Protein AF-A0A317SFS3-F1 (afdb_monomer_lite)

Sequence (100 aa):
MSPRNHNHQKRRRRPLINPTGPKTSATHLKKKVRDLQRLLNNPCSSLPADVRVENERALSAFQSELSAVQCAAKDRSIAKRYHMVRFFGTLFSSSSPPCD

Secondary structure (DSSP, 8-state):
------------------TTS-SS-HHHHHHHHHHHHHHHH-TT----HHHHHHHHHHHHHHHHHHHHHHHHHHHHHHHHHHHHHHHHHHTTTS------

InterPro domains:
  IPR019310 rRNA-processing protein Efg1 [PF10153] (29-88)
  IPR050786 EFG1 rRNA-processing [PTHR33911] (7-88)

pLDDT: mean 79.61, std 16.25, range [49.06, 96.19]

Radius of gyration: 24.17 Å; chains: 1; bounding box: 36×64×74 Å

Foldseek 3Di:
DDDDDPPPPPDPPDPPPDPPPDPDDLVRLVVLLVVLVCQLPPPPNPDDPVVNVVSVVVNVVSVVVNVVVVVVVVVVVVCVVCVVVCVVVVVPVVPPPPDD

Structure (mmCIF, N/CA/C/O backbone):
data_AF-A0A317SFS3-F1
#
_entry.id   AF-A0A317SFS3-F1
#
loop_
_atom_site.group_PDB
_atom_site.id
_atom_site.type_symbol
_atom_site.label_atom_id
_atom_site.label_alt_id
_atom_site.label_comp_id
_atom_site.label_asym_id
_atom_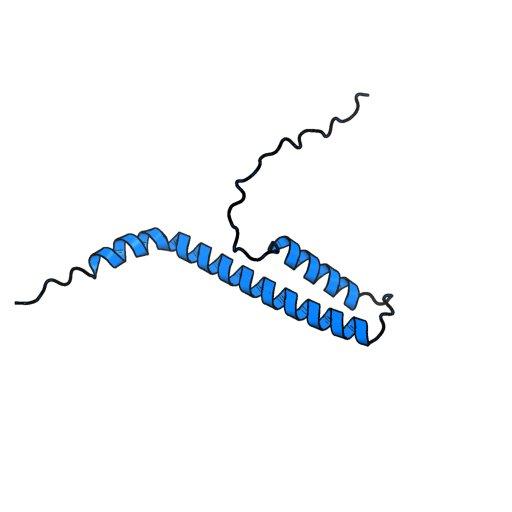site.label_entity_id
_atom_site.label_seq_id
_atom_site.pdbx_PDB_ins_code
_atom_site.Cartn_x
_atom_site.Cartn_y
_atom_site.Cartn_z
_atom_site.occupancy
_atom_site.B_iso_or_equiv
_atom_site.auth_seq_id
_atom_site.auth_comp_id
_atom_site.auth_asym_id
_atom_site.auth_atom_id
_atom_site.pdbx_PDB_model_num
ATOM 1 N N . MET A 1 1 ? 15.463 45.279 14.912 1.00 51.16 1 MET A N 1
ATOM 2 C CA . MET A 1 1 ? 15.013 43.877 14.756 1.00 51.16 1 MET A CA 1
ATOM 3 C C . MET A 1 1 ? 14.010 43.838 13.613 1.00 51.16 1 MET A C 1
ATOM 5 O O . MET A 1 1 ? 12.914 44.351 13.779 1.00 51.16 1 MET A O 1
ATOM 9 N N . SER A 1 2 ? 14.400 43.343 12.436 1.00 56.62 2 SER A N 1
ATOM 10 C CA . SER A 1 2 ? 13.511 43.289 11.263 1.00 56.62 2 SER A CA 1
ATOM 11 C C . SER A 1 2 ? 12.697 41.987 11.262 1.00 56.62 2 SER A C 1
ATOM 13 O O . SER A 1 2 ? 13.259 40.939 11.591 1.00 56.62 2 SER A O 1
ATOM 15 N N . PRO A 1 3 ? 11.402 42.003 10.899 1.00 71.12 3 PRO A N 1
ATOM 16 C CA . PRO A 1 3 ? 10.581 40.799 10.904 1.00 71.12 3 PRO A CA 1
ATOM 17 C C . PRO A 1 3 ? 11.034 39.815 9.820 1.00 71.12 3 PRO A C 1
ATOM 19 O O . PRO A 1 3 ? 11.365 40.186 8.691 1.00 71.12 3 PRO A O 1
ATOM 22 N N . ARG A 1 4 ? 11.046 38.529 10.179 1.00 63.62 4 ARG A N 1
ATOM 23 C CA . ARG A 1 4 ? 11.436 37.418 9.309 1.00 63.62 4 ARG A CA 1
ATOM 24 C C . ARG A 1 4 ? 10.389 37.247 8.206 1.00 63.62 4 ARG A C 1
ATOM 26 O O . ARG A 1 4 ? 9.319 36.692 8.428 1.00 63.62 4 ARG A O 1
ATOM 33 N N . ASN A 1 5 ? 10.692 37.735 7.007 1.00 59.25 5 ASN A N 1
ATOM 34 C CA . ASN A 1 5 ? 9.855 37.516 5.833 1.00 59.25 5 ASN A CA 1
ATOM 35 C C . ASN A 1 5 ? 9.927 36.029 5.434 1.00 59.25 5 ASN A C 1
ATOM 37 O O . ASN A 1 5 ? 10.980 35.524 5.046 1.00 59.25 5 ASN A O 1
ATOM 41 N N . HIS A 1 6 ? 8.816 35.307 5.577 1.00 61.66 6 HIS A N 1
ATOM 42 C CA . HIS A 1 6 ? 8.676 33.892 5.213 1.00 61.66 6 HIS A CA 1
ATOM 43 C C . HIS A 1 6 ? 7.860 33.696 3.933 1.00 61.66 6 HIS A C 1
ATOM 45 O O . HIS A 1 6 ? 7.163 32.696 3.790 1.00 61.66 6 HIS A O 1
ATOM 51 N N . ASN A 1 7 ? 7.947 34.624 2.975 1.00 60.66 7 ASN A N 1
ATOM 52 C CA . ASN A 1 7 ? 7.136 34.567 1.761 1.00 60.66 7 ASN A CA 1
ATOM 53 C C . ASN A 1 7 ? 7.934 34.261 0.482 1.00 60.66 7 ASN A C 1
ATOM 55 O O . ASN A 1 7 ? 7.758 34.896 -0.555 1.00 60.66 7 ASN A O 1
ATOM 59 N N . HIS A 1 8 ? 8.794 33.237 0.534 1.00 56.22 8 HIS A N 1
ATOM 60 C CA . HIS A 1 8 ? 9.426 32.657 -0.660 1.00 56.22 8 HIS A CA 1
ATOM 61 C C . HIS A 1 8 ? 8.809 31.304 -1.054 1.00 56.22 8 HIS A C 1
ATOM 63 O O . HIS A 1 8 ? 9.490 30.398 -1.523 1.00 56.22 8 HIS A O 1
ATOM 69 N N . GLN A 1 9 ? 7.490 31.151 -0.910 1.00 62.75 9 GLN A N 1
ATOM 70 C CA . GLN A 1 9 ? 6.752 30.025 -1.499 1.00 62.75 9 GLN A CA 1
ATOM 71 C C . GLN A 1 9 ? 6.328 30.325 -2.946 1.00 62.75 9 GLN A C 1
ATOM 73 O O . GLN A 1 9 ? 5.243 29.946 -3.396 1.00 62.75 9 GLN A O 1
ATOM 78 N N . LYS A 1 10 ? 7.200 30.983 -3.726 1.00 56.09 10 LYS A N 1
ATOM 79 C CA . LYS A 1 10 ? 7.037 31.091 -5.180 1.00 56.09 10 LYS A CA 1
ATOM 80 C C . LYS A 1 10 ? 7.280 29.713 -5.806 1.00 56.09 10 LYS A C 1
ATOM 82 O O . LYS A 1 10 ? 8.355 29.378 -6.284 1.00 56.09 10 LYS A O 1
ATOM 87 N N . ARG A 1 11 ? 6.223 28.901 -5.772 1.00 59.03 11 ARG A N 1
ATOM 88 C CA . ARG A 1 11 ? 5.681 28.172 -6.921 1.00 59.03 11 ARG A CA 1
ATOM 89 C C . ARG A 1 11 ? 6.732 27.686 -7.928 1.00 59.03 11 ARG A C 1
ATOM 91 O O . ARG A 1 11 ? 6.696 28.071 -9.091 1.00 59.03 11 ARG A O 1
ATOM 98 N N . ARG A 1 12 ? 7.557 26.708 -7.550 1.00 59.47 12 ARG A N 1
ATOM 99 C CA . ARG A 1 12 ? 7.985 25.708 -8.539 1.00 59.47 12 ARG A CA 1
ATOM 100 C C . ARG A 1 12 ? 6.813 24.761 -8.763 1.00 59.47 12 ARG A C 1
ATOM 102 O O . ARG A 1 12 ? 6.747 23.684 -8.177 1.00 59.47 12 ARG A O 1
ATOM 109 N N . ARG A 1 13 ? 5.826 25.227 -9.537 1.00 60.50 13 ARG A N 1
ATOM 110 C CA . ARG A 1 13 ? 4.705 24.411 -10.013 1.00 60.50 13 ARG A CA 1
ATOM 111 C C . ARG A 1 13 ? 5.302 23.317 -10.891 1.00 60.50 13 ARG A C 1
ATOM 113 O O . ARG A 1 13 ? 5.608 23.547 -12.054 1.00 60.50 13 ARG A O 1
ATOM 120 N N . ARG A 1 14 ? 5.552 22.151 -10.292 1.00 63.25 14 ARG A N 1
ATOM 121 C CA . ARG A 1 14 ? 5.883 20.942 -11.046 1.00 63.25 14 ARG A CA 1
ATOM 122 C C . ARG A 1 14 ? 4.698 20.646 -11.976 1.00 63.25 14 ARG A C 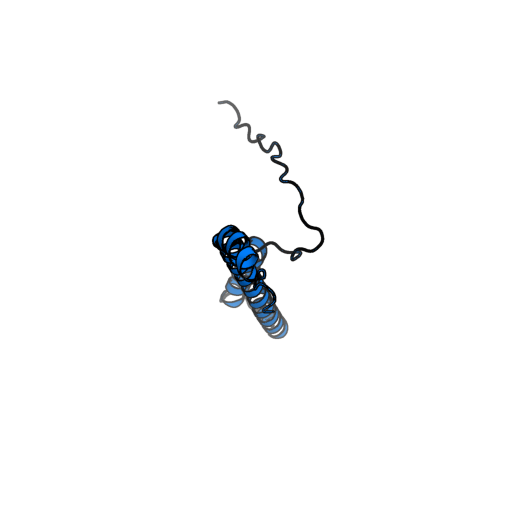1
ATOM 124 O O . ARG A 1 14 ? 3.562 20.833 -11.529 1.00 63.25 14 ARG A O 1
ATOM 131 N N . PRO A 1 15 ? 4.930 20.233 -13.233 1.00 58.81 15 PRO A N 1
ATOM 132 C CA . PRO A 1 15 ? 3.841 19.936 -14.150 1.00 58.81 15 PRO A CA 1
ATOM 133 C C . PRO A 1 15 ? 2.966 18.838 -13.544 1.00 58.81 15 PRO A C 1
ATOM 135 O O . PRO A 1 15 ? 3.479 17.858 -12.997 1.00 58.81 15 PRO A O 1
ATOM 138 N N . LEU A 1 16 ? 1.650 19.037 -13.592 1.00 60.38 16 LEU A N 1
ATOM 139 C CA . LEU A 1 16 ? 0.662 18.117 -13.045 1.00 60.38 16 LEU A CA 1
ATOM 140 C C . LEU A 1 16 ? 0.536 16.909 -13.986 1.00 60.38 16 LEU A C 1
ATOM 142 O O . LEU A 1 16 ? -0.362 16.837 -14.813 1.00 60.38 16 LEU A O 1
ATOM 146 N N . ILE A 1 17 ? 1.487 15.984 -13.912 1.00 55.72 17 ILE A N 1
ATOM 147 C CA . ILE A 1 17 ? 1.498 14.780 -14.745 1.00 55.72 17 ILE A CA 1
ATOM 148 C C . ILE A 1 17 ? 0.874 13.646 -13.924 1.00 55.72 17 ILE A C 1
ATOM 150 O O . ILE A 1 17 ? 1.564 12.984 -13.149 1.00 55.72 17 ILE A O 1
ATOM 154 N N . ASN A 1 18 ? -0.457 13.507 -14.012 1.00 59.78 18 ASN A N 1
ATOM 155 C CA . ASN A 1 18 ? -1.147 12.289 -14.480 1.00 59.78 18 ASN A CA 1
ATOM 156 C C . ASN A 1 18 ? -2.610 12.194 -13.987 1.00 59.78 18 ASN A C 1
ATOM 158 O O . ASN A 1 18 ? -2.837 12.186 -12.777 1.00 59.78 18 ASN A O 1
ATOM 162 N N . PRO A 1 19 ? -3.593 12.020 -14.893 1.00 55.84 19 PRO A N 1
ATOM 163 C CA . PRO A 1 19 ? -5.017 11.882 -14.559 1.00 55.84 19 PRO A CA 1
ATOM 164 C C . PRO A 1 19 ? -5.429 10.471 -14.082 1.00 55.84 19 PRO A C 1
ATOM 166 O O . PRO A 1 19 ? -6.571 10.274 -13.680 1.00 55.84 19 PRO A O 1
ATOM 169 N N . THR A 1 20 ? -4.517 9.493 -14.097 1.00 57.56 20 THR A N 1
ATOM 170 C CA . THR A 1 20 ? -4.797 8.064 -13.821 1.00 57.56 20 THR A CA 1
ATOM 171 C C . THR A 1 20 ? -3.850 7.422 -12.799 1.00 57.56 20 THR A C 1
ATOM 173 O O . THR A 1 20 ? -3.857 6.208 -12.614 1.00 57.56 20 THR A O 1
ATOM 176 N N . GLY A 1 21 ? -3.018 8.216 -12.115 1.00 57.94 21 GLY A N 1
ATOM 177 C CA . GLY A 1 21 ? -2.175 7.718 -11.023 1.00 57.94 21 GLY A CA 1
ATOM 178 C C . GLY A 1 21 ? -2.984 7.441 -9.747 1.00 57.94 21 GLY A C 1
ATOM 179 O O . GLY A 1 21 ? -4.064 8.015 -9.588 1.00 57.94 21 GLY A O 1
ATOM 180 N N . PRO A 1 22 ? -2.479 6.602 -8.819 1.00 57.84 22 PRO A N 1
ATOM 181 C CA . PRO A 1 22 ? -3.117 6.411 -7.522 1.00 57.84 22 PRO A CA 1
ATOM 182 C C . PRO A 1 22 ? -3.410 7.778 -6.899 1.00 57.84 22 PRO A C 1
ATOM 184 O O . PRO A 1 22 ? -2.523 8.627 -6.791 1.00 57.84 22 PRO A O 1
ATOM 187 N N . LYS A 1 23 ? -4.684 8.003 -6.547 1.00 61.94 23 LYS A N 1
ATOM 188 C CA . LYS A 1 23 ? -5.212 9.299 -6.077 1.00 61.94 23 LYS A CA 1
ATOM 189 C C . LYS A 1 23 ? -4.471 9.810 -4.834 1.00 61.94 23 LYS A C 1
ATOM 191 O O . LYS A 1 23 ? -4.540 10.992 -4.507 1.00 61.94 23 LYS A O 1
ATOM 196 N N . THR A 1 24 ? -3.753 8.923 -4.145 1.00 70.38 24 THR A N 1
ATOM 197 C CA . THR A 1 24 ? -2.966 9.210 -2.953 1.00 70.38 24 THR A CA 1
ATOM 198 C C . THR A 1 24 ? -1.466 9.056 -3.235 1.00 70.38 24 THR A C 1
ATOM 200 O O . THR A 1 24 ? -1.007 8.150 -3.928 1.00 70.38 24 THR A O 1
ATOM 203 N N . SER A 1 25 ? -0.658 9.975 -2.701 1.00 83.31 25 SER A N 1
ATOM 204 C CA . SER A 1 25 ? 0.801 9.870 -2.808 1.00 83.31 25 SER A CA 1
ATOM 205 C C . SER A 1 25 ? 1.354 8.824 -1.832 1.00 83.31 25 SER A C 1
ATOM 207 O O . SER A 1 25 ? 0.831 8.655 -0.731 1.00 83.31 25 SER A O 1
ATOM 209 N N . ALA A 1 26 ? 2.477 8.180 -2.173 1.00 88.12 26 ALA A N 1
ATOM 210 C CA . ALA A 1 26 ? 3.143 7.208 -1.293 1.00 88.12 26 ALA A CA 1
ATOM 211 C C . ALA A 1 26 ? 3.448 7.773 0.112 1.00 88.12 26 ALA A C 1
ATOM 213 O O . ALA A 1 26 ? 3.383 7.061 1.113 1.00 88.12 26 ALA A O 1
ATOM 214 N N . THR A 1 27 ? 3.769 9.067 0.198 1.00 90.12 27 THR A N 1
ATOM 215 C CA . THR A 1 27 ? 4.000 9.775 1.466 1.00 90.12 27 THR A CA 1
ATOM 216 C C . THR A 1 27 ? 2.720 9.890 2.290 1.00 90.12 27 THR A C 1
ATOM 218 O O . THR A 1 27 ? 2.757 9.721 3.508 1.00 90.12 27 THR A O 1
ATOM 221 N N . HIS A 1 28 ? 1.585 10.143 1.636 1.00 90.56 28 HIS A N 1
ATOM 222 C CA . HIS A 1 28 ? 0.287 10.201 2.298 1.00 90.56 28 HIS A CA 1
ATOM 223 C C . HIS A 1 28 ? -0.130 8.827 2.838 1.00 90.56 28 HIS A C 1
ATOM 225 O O . HIS A 1 28 ? -0.549 8.740 3.990 1.00 90.56 28 HIS A O 1
ATOM 231 N N . LEU A 1 29 ? 0.076 7.752 2.068 1.00 92.38 29 LEU A N 1
ATOM 232 C CA . LEU A 1 29 ? -0.176 6.379 2.526 1.00 92.38 29 LEU A CA 1
ATOM 233 C C . LEU A 1 29 ? 0.662 6.025 3.756 1.00 92.38 29 LEU A C 1
ATOM 235 O O . LEU A 1 29 ? 0.122 5.588 4.768 1.00 92.38 29 LEU A O 1
ATOM 239 N N . LYS A 1 30 ? 1.969 6.314 3.728 1.00 93.94 30 LYS A N 1
ATOM 240 C CA . LYS A 1 30 ? 2.855 6.125 4.891 1.00 93.94 30 LYS A CA 1
ATOM 241 C C . LYS A 1 30 ? 2.365 6.880 6.126 1.00 93.94 30 LYS A C 1
ATOM 243 O O . LYS A 1 30 ? 2.431 6.346 7.231 1.00 93.94 30 LYS A O 1
ATOM 248 N N . LYS A 1 31 ? 1.882 8.114 5.945 1.00 95.50 31 LYS A N 1
ATOM 249 C CA . LYS A 1 31 ? 1.328 8.917 7.039 1.00 95.50 31 LYS A CA 1
ATOM 250 C C . LYS A 1 31 ? 0.087 8.246 7.633 1.00 95.50 31 LYS A C 1
ATOM 252 O O . LYS A 1 31 ? 0.053 8.036 8.838 1.00 95.50 31 LYS A O 1
ATOM 257 N N . LYS A 1 32 ? -0.872 7.838 6.797 1.00 94.25 32 LYS A N 1
ATOM 258 C CA . LYS A 1 32 ? -2.098 7.150 7.235 1.00 94.25 32 LYS A CA 1
ATOM 259 C C . LYS A 1 32 ? -1.806 5.850 7.983 1.00 94.25 32 LYS A C 1
ATOM 261 O O . LYS A 1 32 ? -2.352 5.652 9.062 1.00 94.25 32 LYS A O 1
ATOM 266 N N . VAL A 1 33 ? -0.894 5.021 7.469 1.00 95.62 33 VAL A N 1
ATOM 267 C CA . VAL A 1 33 ? -0.455 3.788 8.147 1.00 95.62 33 VAL A CA 1
ATOM 268 C C . VAL A 1 33 ? 0.109 4.101 9.533 1.00 95.62 33 VAL A C 1
ATOM 270 O O . VAL A 1 33 ? -0.296 3.484 10.513 1.00 95.62 33 VAL A O 1
ATOM 273 N N . ARG A 1 34 ? 1.005 5.089 9.637 1.00 95.94 34 ARG A N 1
ATOM 274 C CA . ARG A 1 34 ? 1.616 5.467 10.917 1.00 95.94 34 ARG A CA 1
ATOM 275 C C . ARG A 1 34 ? 0.592 6.011 11.910 1.00 95.94 34 ARG A C 1
ATOM 277 O O . ARG A 1 34 ? 0.674 5.692 13.093 1.00 95.94 34 ARG A O 1
ATOM 284 N N . ASP A 1 35 ? -0.331 6.844 11.444 1.00 95.06 35 ASP A N 1
ATOM 285 C CA . ASP A 1 35 ? -1.355 7.455 12.287 1.00 95.06 35 ASP A CA 1
ATOM 286 C C . ASP A 1 35 ? -2.322 6.388 12.829 1.00 95.06 35 ASP A C 1
ATOM 288 O O . ASP A 1 35 ? -2.600 6.389 14.026 1.00 95.06 35 ASP A O 1
ATOM 292 N N . LEU A 1 36 ? -2.743 5.420 12.002 1.00 94.56 36 LEU A N 1
ATOM 293 C CA . LEU A 1 36 ? -3.568 4.289 12.449 1.00 94.56 36 LEU A CA 1
ATOM 294 C C . LEU A 1 36 ? -2.821 3.348 13.398 1.00 94.56 36 LEU A C 1
ATOM 296 O O . LEU A 1 36 ? -3.374 2.953 14.418 1.00 94.56 36 LEU A O 1
ATOM 300 N N . GLN A 1 37 ? -1.555 3.028 13.116 1.00 94.69 37 GLN A N 1
ATOM 301 C CA . GLN A 1 37 ? -0.731 2.222 14.025 1.00 94.69 37 GLN A CA 1
ATOM 302 C C . GLN A 1 37 ? -0.587 2.887 15.393 1.00 94.69 37 GLN A C 1
ATOM 304 O O . GLN A 1 37 ? -0.713 2.230 16.420 1.00 94.69 37 GLN A O 1
ATOM 309 N N . ARG A 1 38 ? -0.346 4.202 15.420 1.00 95.12 38 ARG A N 1
ATOM 310 C CA . ARG A 1 38 ? -0.298 4.970 16.668 1.00 95.12 38 ARG A CA 1
ATOM 311 C C . ARG A 1 38 ? -1.636 4.921 17.383 1.00 95.12 38 ARG A C 1
ATOM 313 O O . ARG A 1 38 ? -1.652 4.626 18.566 1.00 95.12 38 ARG A O 1
ATOM 320 N N . LEU A 1 39 ? -2.731 5.168 16.667 1.00 92.62 39 LEU A N 1
ATOM 321 C CA . LEU A 1 39 ? -4.073 5.143 17.236 1.00 92.62 39 LEU A CA 1
ATOM 322 C C . LEU A 1 39 ? -4.386 3.795 17.897 1.00 92.62 39 LEU A C 1
ATOM 324 O O . LEU A 1 39 ? -4.852 3.792 19.025 1.00 92.62 39 LEU A O 1
ATOM 328 N N . LEU A 1 40 ? -4.088 2.673 17.238 1.00 90.62 40 LEU A N 1
ATOM 329 C CA . LEU A 1 40 ? -4.370 1.332 17.764 1.00 90.62 40 LEU A CA 1
ATOM 330 C C . LEU A 1 40 ? -3.458 0.922 18.928 1.00 90.62 40 LEU A C 1
ATOM 332 O O . LEU A 1 40 ? -3.904 0.197 19.817 1.00 90.62 40 LEU A O 1
ATOM 336 N N . ASN A 1 41 ? -2.206 1.391 18.927 1.00 90.88 41 ASN A N 1
ATOM 337 C CA . ASN A 1 41 ? -1.218 1.095 19.968 1.00 90.88 41 ASN A CA 1
ATOM 338 C C . ASN A 1 41 ? -1.312 2.034 21.179 1.00 90.88 41 ASN A C 1
ATOM 340 O O . ASN A 1 41 ? -0.645 1.795 22.184 1.00 90.88 41 ASN A O 1
ATOM 344 N N . ASN A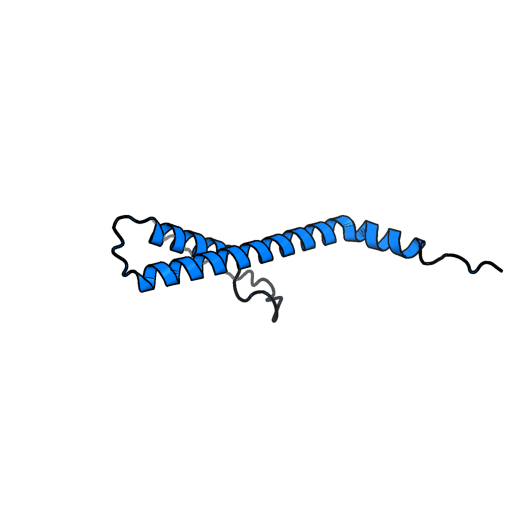 1 42 ? -2.084 3.119 21.090 1.00 90.38 42 ASN A N 1
ATOM 345 C CA . ASN A 1 42 ? -2.224 4.071 22.182 1.00 90.38 42 ASN A CA 1
ATOM 346 C C . ASN A 1 42 ? -3.043 3.438 23.324 1.00 90.38 42 ASN A C 1
ATOM 348 O O . ASN A 1 42 ? -4.231 3.177 23.151 1.00 90.38 42 ASN A O 1
ATOM 352 N N . PRO A 1 43 ? -2.474 3.257 24.527 1.00 76.81 43 PRO A N 1
ATOM 353 C CA . PRO A 1 43 ? -3.182 2.611 25.634 1.00 76.81 43 PRO A CA 1
ATOM 354 C C . PRO A 1 43 ? -4.338 3.463 26.184 1.00 76.81 43 PRO A C 1
ATOM 356 O O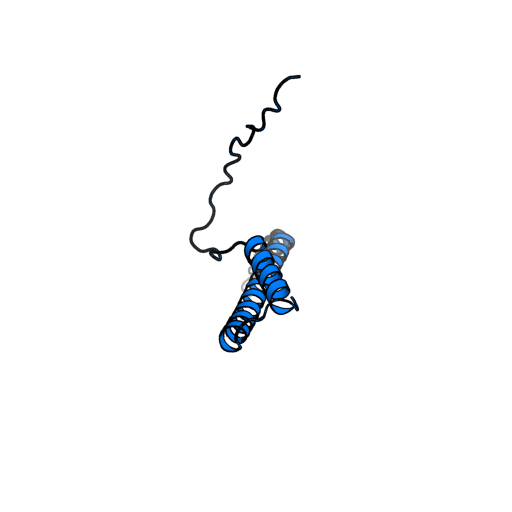 . PRO A 1 43 ? -5.292 2.924 26.730 1.00 76.81 43 PRO A O 1
ATOM 359 N N . CYS A 1 44 ? -4.287 4.789 26.005 1.00 78.50 44 CYS A N 1
ATOM 360 C CA . CYS A 1 44 ? -5.355 5.704 26.422 1.00 78.50 44 CYS A CA 1
ATOM 361 C C . CYS A 1 44 ? -6.527 5.792 25.434 1.00 78.50 44 CYS A C 1
ATOM 363 O O . CYS A 1 44 ? -7.522 6.451 25.737 1.00 78.50 44 CYS A O 1
ATOM 365 N N . SER A 1 45 ? -6.439 5.187 24.244 1.00 75.44 45 SER A N 1
ATOM 366 C CA . SER A 1 45 ? -7.555 5.221 23.300 1.00 75.44 45 SER A CA 1
ATOM 367 C C . SER A 1 45 ? -8.563 4.132 23.662 1.00 75.44 45 SER A C 1
ATOM 369 O O . SER A 1 45 ? -8.480 3.003 23.177 1.00 75.44 45 SER A O 1
ATOM 371 N N . SER A 1 46 ? -9.524 4.469 24.523 1.00 79.44 46 SER A N 1
ATOM 372 C CA . SER A 1 46 ? -10.721 3.648 24.727 1.00 79.44 46 SER A CA 1
ATOM 373 C C . SER A 1 46 ? -11.615 3.774 23.492 1.00 79.44 46 SER A C 1
ATOM 375 O O . SER A 1 46 ? -12.519 4.605 23.426 1.00 79.44 46 SER A O 1
ATOM 377 N N . LEU A 1 47 ? -11.270 3.024 22.445 1.00 84.62 47 LEU A N 1
ATOM 378 C CA . LEU A 1 47 ? -12.047 2.947 21.214 1.00 84.62 47 LEU A CA 1
ATOM 379 C C . LEU A 1 47 ? -13.050 1.793 21.329 1.00 84.62 47 LEU A C 1
ATOM 381 O O . LEU A 1 47 ? -12.655 0.698 21.743 1.00 84.62 47 LEU A O 1
ATOM 385 N N . PRO A 1 48 ? -14.317 1.993 20.929 1.00 90.38 48 PRO A N 1
ATOM 386 C CA . PRO A 1 48 ? -15.292 0.911 20.881 1.00 90.38 48 PRO A CA 1
ATOM 387 C C . PRO A 1 48 ? -14.850 -0.172 19.886 1.00 90.38 48 PRO A C 1
ATOM 389 O O . PRO A 1 48 ? -14.165 0.118 18.900 1.00 90.38 48 PRO A O 1
ATOM 392 N N . ALA A 1 49 ? -15.241 -1.421 20.152 1.00 89.50 49 ALA A N 1
ATOM 393 C CA . ALA A 1 49 ? -14.774 -2.596 19.411 1.00 89.50 49 ALA A CA 1
ATOM 394 C C . ALA A 1 49 ? -14.996 -2.475 17.893 1.00 89.50 49 ALA A C 1
ATOM 396 O O . ALA A 1 49 ? -14.061 -2.698 17.125 1.00 89.50 49 ALA A O 1
ATOM 397 N N . ASP A 1 50 ? -16.176 -2.015 17.471 1.00 92.69 50 ASP A N 1
ATOM 398 C CA . ASP A 1 50 ? -16.513 -1.829 16.053 1.00 92.69 50 ASP A CA 1
ATOM 399 C C . ASP A 1 50 ? -15.542 -0.878 15.343 1.00 92.69 50 ASP A C 1
ATOM 401 O O . ASP A 1 50 ? -15.056 -1.154 14.246 1.00 92.69 50 ASP A O 1
ATOM 405 N N . VAL A 1 51 ? -15.184 0.225 16.008 1.00 92.69 51 VAL A N 1
ATOM 406 C CA . VAL A 1 51 ? -14.263 1.229 15.462 1.00 92.69 51 VAL A CA 1
ATOM 407 C C . VAL A 1 51 ? -12.830 0.701 15.430 1.00 92.69 51 VAL A C 1
ATOM 409 O O . VAL A 1 51 ? -12.076 1.040 14.517 1.00 92.69 51 VAL A O 1
ATOM 412 N N . ARG A 1 52 ? -12.416 -0.138 16.388 1.00 92.94 52 ARG A N 1
ATOM 413 C CA . ARG A 1 52 ? -11.086 -0.773 16.343 1.00 92.94 52 ARG A CA 1
ATOM 414 C C . ARG A 1 52 ? -10.969 -1.712 15.148 1.00 92.94 52 ARG A C 1
ATOM 416 O O . ARG A 1 52 ? -10.014 -1.582 14.388 1.00 92.94 52 ARG A O 1
ATOM 423 N N . VAL A 1 53 ? -11.973 -2.562 14.938 1.00 93.94 53 VAL A N 1
ATOM 424 C CA . VAL A 1 53 ? -12.021 -3.499 13.807 1.00 93.94 53 VAL A CA 1
ATOM 425 C C . VAL A 1 53 ? -11.994 -2.753 12.472 1.00 93.94 53 VAL A C 1
ATOM 427 O O . VAL A 1 53 ? -11.257 -3.142 11.567 1.00 93.94 53 VAL A O 1
ATOM 430 N N . GLU A 1 54 ? -12.743 -1.659 12.341 1.00 94.94 54 GLU A N 1
ATOM 431 C CA . GLU A 1 54 ? -12.724 -0.851 11.118 1.00 94.94 54 GLU A CA 1
ATOM 432 C C . GLU A 1 54 ? -11.347 -0.214 10.870 1.00 94.94 54 GLU A C 1
ATOM 434 O O . GLU A 1 54 ? -10.819 -0.261 9.758 1.00 94.94 54 GLU A O 1
ATOM 439 N N . ASN A 1 55 ? -10.704 0.315 11.915 1.00 94.50 55 ASN A N 1
ATOM 440 C CA . ASN A 1 55 ? -9.358 0.881 11.803 1.00 94.50 55 ASN A CA 1
ATOM 441 C C . ASN A 1 55 ? -8.299 -0.172 11.443 1.00 94.50 55 ASN A C 1
ATOM 443 O O . ASN A 1 55 ? -7.379 0.128 10.682 1.00 94.50 55 ASN A O 1
ATOM 447 N N . GLU A 1 56 ? -8.416 -1.397 11.953 1.00 94.44 56 GLU A N 1
ATOM 448 C CA . GLU A 1 56 ? -7.540 -2.518 11.594 1.00 94.44 56 GLU A CA 1
ATOM 449 C C . GLU A 1 56 ? -7.713 -2.926 10.126 1.00 94.44 56 GLU A C 1
ATOM 451 O O . GLU A 1 56 ? -6.719 -3.094 9.410 1.00 94.44 56 GLU A O 1
ATOM 456 N N . ARG A 1 57 ? -8.958 -2.999 9.633 1.00 96.19 57 ARG A N 1
ATOM 457 C CA . ARG A 1 57 ? -9.242 -3.228 8.205 1.00 96.19 57 ARG A CA 1
ATOM 458 C C . ARG A 1 57 ? -8.653 -2.120 7.339 1.00 96.19 57 ARG A C 1
ATOM 460 O O . ARG A 1 57 ? -7.965 -2.409 6.359 1.00 96.19 57 ARG A O 1
ATOM 467 N N . ALA A 1 58 ? -8.861 -0.861 7.721 1.00 94.94 58 ALA A N 1
ATOM 468 C CA . ALA A 1 58 ? -8.306 0.289 7.015 1.00 94.94 58 ALA A CA 1
ATOM 469 C C . ALA A 1 58 ? -6.768 0.267 7.003 1.00 94.94 58 ALA A C 1
ATOM 471 O O . ALA A 1 58 ? -6.145 0.536 5.974 1.00 94.94 58 ALA A O 1
ATOM 472 N N . LEU A 1 59 ? -6.138 -0.099 8.122 1.00 95.69 59 LEU A N 1
ATOM 473 C CA . LEU A 1 59 ? -4.688 -0.244 8.229 1.00 95.69 59 LEU A CA 1
ATOM 474 C C . LEU A 1 59 ? -4.169 -1.307 7.256 1.00 95.69 59 LEU A C 1
ATOM 476 O O . LEU A 1 59 ? -3.210 -1.036 6.530 1.00 95.69 59 LEU A O 1
ATOM 480 N N . SER A 1 60 ? -4.815 -2.475 7.201 1.00 95.94 60 SER A N 1
ATOM 481 C CA . SER A 1 60 ? -4.469 -3.545 6.258 1.00 95.94 60 SER A CA 1
ATOM 482 C C . SER A 1 60 ? -4.586 -3.080 4.801 1.00 95.94 60 SER A C 1
ATOM 484 O O . SER A 1 60 ? -3.653 -3.249 4.009 1.00 95.94 60 SER A O 1
ATOM 486 N N . ALA A 1 61 ? -5.675 -2.384 4.459 1.00 95.25 61 ALA A N 1
ATOM 487 C CA . ALA A 1 61 ? -5.881 -1.832 3.123 1.00 95.25 61 ALA A CA 1
ATOM 488 C C . ALA A 1 61 ? -4.771 -0.842 2.724 1.00 95.25 61 ALA A C 1
ATOM 490 O O . ALA A 1 61 ? -4.180 -0.970 1.648 1.00 95.25 61 ALA A O 1
ATOM 491 N N . PHE A 1 62 ? -4.414 0.101 3.604 1.00 94.56 62 PHE A N 1
ATOM 492 C CA . PHE A 1 62 ? -3.345 1.064 3.321 1.00 94.56 62 PHE A CA 1
ATOM 493 C C . PHE A 1 62 ? -1.962 0.416 3.218 1.00 94.56 62 PHE A C 1
ATOM 495 O O . PHE A 1 62 ? -1.128 0.884 2.440 1.00 94.56 62 PHE A O 1
ATOM 502 N N . GLN A 1 63 ? -1.692 -0.649 3.977 1.00 94.94 63 GLN A N 1
ATOM 503 C CA . GLN A 1 63 ? -0.449 -1.412 3.843 1.00 94.94 63 GLN A CA 1
ATOM 504 C C . GLN A 1 63 ? -0.364 -2.119 2.487 1.00 94.94 63 GLN A C 1
ATOM 506 O O . GLN A 1 63 ? 0.679 -2.046 1.831 1.00 94.94 63 GLN A O 1
ATOM 511 N N . SER A 1 64 ? -1.463 -2.734 2.040 1.00 94.56 64 SER A N 1
ATOM 512 C CA . SER A 1 64 ? -1.554 -3.353 0.715 1.00 94.56 64 SER A CA 1
ATOM 513 C C . SER A 1 64 ? -1.317 -2.327 -0.399 1.00 94.56 64 SER A C 1
ATOM 515 O O . SER A 1 64 ? -0.427 -2.515 -1.232 1.00 94.56 64 SER A O 1
ATOM 517 N N . GLU A 1 65 ? -1.997 -1.177 -0.357 1.00 92.56 65 GLU A N 1
ATOM 518 C CA . GLU A 1 65 ? -1.818 -0.107 -1.349 1.00 92.56 65 GLU A CA 1
ATOM 519 C C . GLU A 1 65 ? -0.375 0.420 -1.366 1.00 92.56 65 GLU A C 1
ATOM 521 O O . GLU A 1 65 ? 0.235 0.593 -2.425 1.00 92.56 65 GLU A O 1
ATOM 526 N N . LEU A 1 66 ? 0.222 0.617 -0.189 1.00 93.31 66 LEU A N 1
ATOM 527 C CA . LEU A 1 66 ? 1.610 1.047 -0.059 1.00 93.31 66 LEU A CA 1
ATOM 528 C C . LEU A 1 66 ? 2.574 0.028 -0.677 1.00 93.31 66 LEU A C 1
ATOM 530 O O . LEU A 1 66 ? 3.525 0.435 -1.351 1.00 93.31 66 LEU A O 1
ATOM 534 N N . SER A 1 67 ? 2.334 -1.271 -0.485 1.00 94.00 67 SER A N 1
ATOM 535 C CA . SER A 1 67 ? 3.148 -2.331 -1.085 1.00 94.00 67 SER A CA 1
ATOM 536 C C . SER A 1 67 ? 3.072 -2.304 -2.616 1.00 94.00 67 SER A C 1
ATOM 538 O O . SER A 1 67 ? 4.112 -2.285 -3.277 1.00 94.00 67 SER A O 1
ATOM 540 N N . ALA A 1 68 ? 1.872 -2.153 -3.183 1.00 92.56 68 ALA A N 1
ATOM 541 C CA . ALA A 1 68 ? 1.660 -2.061 -4.625 1.00 92.56 68 ALA A CA 1
ATOM 542 C C . ALA A 1 68 ? 2.377 -0.842 -5.226 1.00 92.56 68 ALA A C 1
ATOM 544 O O . ALA A 1 68 ? 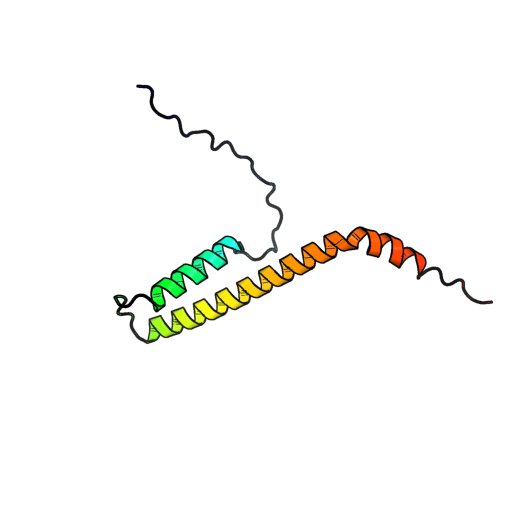3.073 -0.945 -6.239 1.00 92.56 68 ALA A O 1
ATOM 545 N N . VAL A 1 69 ? 2.290 0.314 -4.558 1.00 91.25 69 VAL A N 1
ATOM 546 C CA . VAL A 1 69 ? 2.991 1.537 -4.975 1.00 91.25 69 VAL A CA 1
ATOM 547 C C . VAL A 1 69 ? 4.512 1.357 -4.937 1.00 91.25 69 VAL A C 1
ATOM 549 O O . VAL A 1 69 ? 5.214 1.868 -5.817 1.00 91.25 69 VAL A O 1
ATOM 552 N N . GLN A 1 70 ? 5.039 0.636 -3.944 1.00 91.88 70 GLN A N 1
ATOM 553 C CA . GLN A 1 70 ? 6.467 0.330 -3.858 1.00 91.88 70 GLN A CA 1
ATOM 554 C C . GLN A 1 70 ? 6.924 -0.634 -4.951 1.00 91.88 70 GLN A C 1
ATOM 556 O O . GLN A 1 70 ? 7.972 -0.385 -5.548 1.00 91.88 70 GLN A O 1
ATOM 561 N N . CYS A 1 71 ? 6.157 -1.685 -5.246 1.00 93.12 71 CYS A N 1
ATOM 562 C CA . CYS A 1 71 ? 6.441 -2.597 -6.355 1.00 93.12 71 CYS A CA 1
ATOM 563 C C . CYS A 1 71 ? 6.481 -1.833 -7.681 1.00 93.12 71 CYS A C 1
ATOM 565 O O . CYS A 1 71 ? 7.521 -1.810 -8.332 1.00 93.12 71 CYS A O 1
ATOM 567 N N . ALA A 1 72 ? 5.453 -1.036 -7.981 1.00 90.50 72 ALA A N 1
ATOM 568 C CA . ALA A 1 72 ? 5.432 -0.206 -9.184 1.00 90.50 72 ALA A CA 1
ATOM 569 C C . ALA A 1 72 ? 6.611 0.787 -9.253 1.00 90.50 72 ALA A C 1
ATOM 571 O O . ALA A 1 72 ? 7.111 1.115 -10.329 1.00 90.50 72 ALA A O 1
ATOM 572 N N . ALA A 1 73 ? 7.081 1.310 -8.114 1.00 90.25 73 ALA A N 1
ATOM 573 C CA . ALA A 1 73 ? 8.271 2.159 -8.076 1.00 90.25 73 ALA A CA 1
ATOM 574 C C . ALA A 1 73 ? 9.559 1.381 -8.396 1.00 90.25 73 ALA A C 1
ATOM 576 O O . ALA A 1 73 ? 10.397 1.892 -9.146 1.00 90.25 73 ALA A O 1
ATOM 577 N N . LYS A 1 74 ? 9.701 0.159 -7.871 1.00 93.81 74 LYS A N 1
ATOM 578 C CA . LYS A 1 74 ? 10.811 -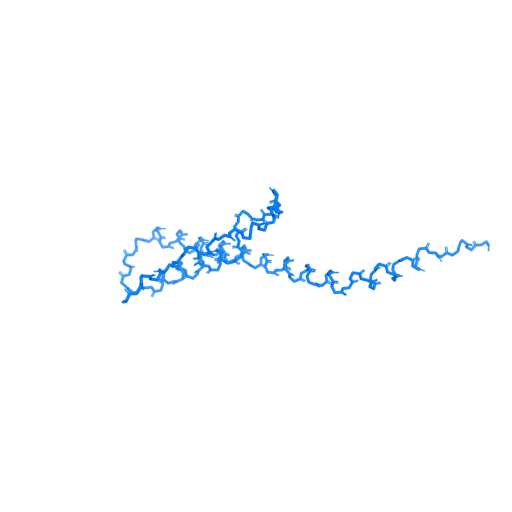0.746 -8.197 1.00 93.81 74 LYS A CA 1
ATOM 579 C C . LYS A 1 74 ? 10.794 -1.100 -9.682 1.00 93.81 74 LYS A C 1
ATOM 581 O O . LYS A 1 74 ? 11.814 -0.907 -10.340 1.00 93.81 74 LYS A O 1
ATOM 586 N N . ASP A 1 75 ? 9.642 -1.473 -10.226 1.00 92.50 75 ASP A N 1
ATOM 587 C CA . ASP A 1 75 ? 9.486 -1.826 -11.640 1.00 92.50 75 ASP A CA 1
ATOM 588 C C . ASP A 1 75 ? 9.883 -0.662 -12.547 1.00 92.50 75 ASP A C 1
ATOM 590 O O . ASP A 1 75 ? 10.691 -0.828 -13.458 1.00 92.50 75 ASP A O 1
ATOM 594 N N . ARG A 1 76 ? 9.427 0.560 -12.234 1.00 91.19 76 ARG A N 1
ATOM 595 C CA . ARG A 1 76 ? 9.852 1.777 -12.947 1.00 91.19 76 ARG A CA 1
ATOM 596 C C . ARG A 1 76 ? 11.364 1.995 -12.884 1.00 91.19 76 ARG A C 1
ATOM 598 O O . ARG A 1 76 ? 11.963 2.405 -13.876 1.00 91.19 76 ARG A O 1
ATOM 605 N N . SER A 1 77 ? 11.992 1.740 -11.736 1.00 94.06 77 SER A N 1
ATOM 606 C CA . SER A 1 77 ? 13.446 1.889 -11.587 1.00 94.06 77 SER A CA 1
ATOM 607 C C . SER A 1 77 ? 14.230 0.869 -12.419 1.00 94.06 77 SER A C 1
ATOM 609 O O . SER A 1 77 ? 15.227 1.230 -13.046 1.00 94.06 77 SER A O 1
ATOM 611 N N . ILE A 1 78 ? 13.751 -0.376 -12.477 1.00 94.25 78 ILE A N 1
ATOM 612 C CA . ILE A 1 78 ? 14.342 -1.462 -13.265 1.00 94.25 78 ILE A CA 1
ATOM 613 C C . ILE A 1 78 ? 14.158 -1.164 -14.750 1.00 94.25 78 ILE A C 1
ATOM 615 O O . ILE A 1 78 ? 15.134 -1.184 -15.498 1.00 94.25 78 ILE A O 1
ATOM 619 N N . ALA A 1 79 ? 12.943 -0.798 -15.161 1.00 92.56 79 ALA A N 1
ATOM 620 C CA . ALA A 1 79 ? 12.638 -0.400 -16.528 1.00 92.56 79 ALA A CA 1
ATOM 621 C C . ALA A 1 79 ? 13.560 0.732 -16.989 1.00 92.56 79 ALA A C 1
ATOM 623 O O . ALA A 1 79 ? 14.157 0.626 -18.051 1.00 92.56 79 ALA A O 1
ATOM 624 N N . LYS A 1 80 ? 13.768 1.767 -16.161 1.00 93.31 80 LYS A N 1
ATOM 625 C CA . LYS A 1 80 ? 14.703 2.859 -16.470 1.00 93.31 80 LYS A CA 1
ATOM 626 C C . LYS A 1 80 ? 16.153 2.377 -16.590 1.00 93.31 80 LYS A C 1
ATOM 628 O O . LYS A 1 80 ? 16.854 2.821 -17.492 1.00 93.31 80 LYS A O 1
ATOM 633 N N . ARG A 1 81 ? 16.607 1.488 -15.698 1.00 92.81 81 ARG A N 1
ATOM 634 C CA . ARG A 1 81 ? 17.986 0.966 -15.692 1.00 92.81 81 ARG A CA 1
ATOM 635 C C . ARG A 1 81 ? 18.298 0.150 -16.945 1.00 92.81 81 ARG A C 1
ATOM 637 O O . ARG A 1 81 ? 19.353 0.332 -17.538 1.00 92.81 81 ARG A O 1
ATOM 644 N N . TYR A 1 82 ? 17.379 -0.721 -17.352 1.00 93.88 82 TYR A N 1
ATOM 645 C CA . TYR A 1 82 ? 17.568 -1.617 -18.495 1.00 93.88 82 TYR A CA 1
ATOM 646 C C . TYR A 1 82 ? 16.957 -1.091 -19.793 1.00 93.88 82 TYR A C 1
ATOM 648 O O . TYR A 1 82 ? 16.998 -1.795 -20.796 1.00 93.88 82 TYR A O 1
ATOM 656 N N . HIS A 1 83 ? 16.419 0.133 -19.805 1.00 91.94 83 HIS A N 1
ATOM 657 C CA . HIS A 1 83 ? 15.756 0.704 -20.976 1.00 91.94 83 HIS A CA 1
ATOM 658 C C . HIS A 1 83 ? 16.657 0.673 -22.217 1.00 91.94 83 HIS A C 1
ATOM 660 O O . HIS A 1 83 ? 16.229 0.199 -23.263 1.00 91.94 83 HIS A O 1
ATOM 666 N N . MET A 1 84 ? 17.917 1.098 -22.078 1.00 89.38 84 MET A N 1
ATOM 667 C CA . MET A 1 84 ? 18.881 1.141 -23.184 1.00 89.38 84 MET A CA 1
ATOM 668 C C . MET A 1 84 ? 19.270 -0.253 -23.674 1.00 89.38 84 MET A C 1
ATOM 670 O O . MET A 1 84 ? 19.195 -0.526 -24.866 1.00 89.38 84 MET A O 1
ATOM 674 N N . VAL A 1 85 ? 19.622 -1.161 -22.761 1.00 88.19 85 VAL A N 1
ATOM 675 C CA . VAL A 1 85 ? 20.014 -2.532 -23.126 1.00 88.19 85 VAL A CA 1
ATOM 676 C C . VAL A 1 85 ? 18.846 -3.283 -23.759 1.00 88.19 85 VAL A C 1
ATOM 678 O O . VAL A 1 85 ? 19.023 -3.957 -24.766 1.00 88.19 85 VAL A O 1
ATOM 681 N N . ARG A 1 86 ? 17.630 -3.133 -23.220 1.00 83.50 86 ARG A N 1
ATOM 682 C CA . ARG A 1 86 ? 16.428 -3.708 -23.825 1.00 83.50 86 ARG A CA 1
ATOM 683 C C . ARG A 1 86 ? 16.173 -3.107 -25.207 1.00 83.50 86 ARG A C 1
ATOM 685 O O . ARG A 1 86 ? 15.880 -3.862 -26.124 1.00 83.50 86 ARG A O 1
ATOM 692 N N . PHE A 1 87 ? 16.301 -1.793 -25.375 1.00 81.88 87 PHE A N 1
ATOM 693 C CA . PHE A 1 87 ? 16.082 -1.140 -26.665 1.00 81.88 87 PHE A CA 1
ATOM 694 C C . PHE A 1 87 ? 17.065 -1.642 -27.735 1.00 81.88 87 PHE A C 1
ATOM 696 O O . PHE A 1 87 ? 16.631 -2.141 -28.769 1.00 81.88 87 PHE A O 1
ATOM 703 N N . PHE A 1 88 ? 18.370 -1.617 -27.461 1.00 78.62 88 PHE A N 1
ATOM 704 C CA . PHE A 1 88 ? 19.387 -2.019 -28.439 1.00 78.62 88 PHE A CA 1
ATOM 705 C C . PHE A 1 88 ? 19.540 -3.541 -28.595 1.00 78.62 88 PHE A C 1
ATOM 707 O O . PHE A 1 88 ? 19.856 -4.008 -29.682 1.00 78.62 88 PHE A O 1
ATOM 714 N N . GLY A 1 89 ? 19.279 -4.330 -27.549 1.00 69.75 89 GLY A N 1
ATOM 715 C CA . GLY A 1 89 ? 19.384 -5.792 -27.593 1.00 69.75 89 GLY A CA 1
ATOM 716 C C . GLY A 1 89 ? 18.189 -6.492 -28.248 1.00 69.75 89 GLY A C 1
ATOM 717 O O . GLY A 1 89 ? 18.367 -7.531 -28.872 1.00 69.75 89 GLY A O 1
ATOM 718 N N . THR A 1 90 ? 16.974 -5.932 -28.155 1.00 61.66 90 THR A N 1
ATOM 719 C CA . THR A 1 90 ? 15.778 -6.556 -28.767 1.00 61.66 90 THR A CA 1
ATOM 720 C C . THR A 1 90 ? 15.711 -6.306 -30.278 1.00 61.66 90 THR A C 1
ATOM 722 O O . THR A 1 90 ? 15.224 -7.159 -31.013 1.00 61.66 90 THR A O 1
ATOM 725 N N . LEU A 1 91 ? 16.253 -5.178 -30.759 1.00 56.03 91 LEU A N 1
ATOM 726 C CA . LEU A 1 91 ? 16.322 -4.851 -32.192 1.00 56.03 91 LEU A CA 1
ATOM 727 C C . LEU A 1 91 ? 17.197 -5.822 -33.006 1.00 56.03 91 LEU A C 1
ATOM 729 O O . LEU A 1 91 ? 17.019 -5.915 -34.215 1.00 56.03 91 LEU A O 1
ATOM 733 N N . PHE A 1 92 ? 18.111 -6.557 -32.366 1.00 49.06 92 PHE A N 1
ATOM 734 C CA . PHE A 1 92 ? 19.059 -7.443 -33.054 1.00 49.06 92 PHE A CA 1
ATOM 735 C C . PHE A 1 92 ? 18.614 -8.918 -33.129 1.00 49.06 92 PHE A C 1
ATOM 737 O O . PHE A 1 92 ? 19.220 -9.693 -33.860 1.00 49.06 92 PHE A O 1
ATOM 744 N N . SER A 1 93 ? 17.556 -9.329 -32.411 1.00 52.56 93 SER A N 1
ATOM 745 C CA . SER A 1 93 ? 17.034 -10.711 -32.475 1.00 52.56 93 SER A CA 1
ATOM 746 C C . SER A 1 93 ? 15.849 -10.900 -33.423 1.00 52.56 93 SER A C 1
ATOM 748 O O . SER A 1 93 ? 15.559 -12.036 -33.775 1.00 52.56 93 SER A O 1
ATOM 750 N N . SER A 1 94 ? 15.173 -9.835 -33.871 1.00 53.56 94 SER A N 1
ATOM 751 C CA . SER A 1 94 ? 14.127 -9.948 -34.904 1.00 53.56 94 SER A CA 1
ATOM 752 C C . SER A 1 94 ? 14.678 -9.978 -36.333 1.00 53.56 94 SER A C 1
ATOM 754 O O . SER A 1 94 ? 13.914 -10.194 -37.266 1.00 53.56 94 SER A O 1
ATOM 756 N N . SER A 1 95 ? 15.987 -9.779 -36.525 1.00 52.72 95 SER A N 1
ATOM 757 C CA . SER A 1 95 ? 16.678 -10.034 -37.793 1.00 52.72 95 SER A CA 1
ATOM 758 C C . SER A 1 95 ? 17.260 -11.450 -37.806 1.00 52.72 95 SER A C 1
ATOM 760 O O . SER A 1 95 ? 18.466 -11.639 -37.951 1.00 52.72 95 SER A O 1
ATOM 762 N N . SER A 1 96 ? 16.426 -12.468 -37.603 1.00 56.25 96 SER A N 1
ATOM 763 C CA . SER A 1 96 ? 16.763 -13.790 -38.132 1.00 56.25 96 SER A CA 1
ATOM 764 C C . SER A 1 96 ? 16.543 -13.705 -39.645 1.00 56.25 96 SER A C 1
ATOM 766 O O . SER A 1 96 ? 15.410 -13.432 -40.048 1.00 56.25 96 SER A O 1
ATOM 768 N N . PRO A 1 97 ? 17.584 -13.830 -40.490 1.00 63.94 97 PRO A N 1
ATOM 769 C CA . PRO A 1 97 ? 17.368 -13.874 -41.930 1.00 63.94 97 PRO A CA 1
ATOM 770 C C . PRO A 1 97 ? 16.473 -15.083 -42.250 1.00 63.94 97 PRO A C 1
ATOM 772 O O . PRO A 1 97 ? 16.653 -16.132 -41.623 1.00 63.94 97 PRO A O 1
ATOM 775 N N . PRO A 1 98 ? 15.491 -14.958 -43.163 1.00 61.81 98 PRO A N 1
ATOM 776 C CA . PRO A 1 98 ? 14.795 -16.129 -43.675 1.00 61.81 98 PRO A CA 1
ATOM 777 C C . PRO A 1 98 ? 15.849 -17.063 -44.279 1.00 61.81 98 PRO A C 1
ATOM 779 O O . PRO A 1 98 ? 16.638 -16.646 -45.124 1.00 61.81 98 PRO A O 1
ATOM 782 N N . CYS A 1 99 ? 15.924 -18.288 -43.763 1.00 57.06 99 CYS A N 1
ATOM 783 C CA . CYS A 1 99 ? 16.721 -19.337 -44.377 1.00 57.06 99 CYS A CA 1
ATOM 784 C C . CYS A 1 99 ? 16.017 -19.742 -45.678 1.00 57.06 99 CYS A C 1
ATOM 786 O O . CYS A 1 99 ? 14.897 -20.253 -45.606 1.00 57.06 99 CYS A O 1
ATOM 788 N N . ASP A 1 100 ? 16.660 -19.473 -46.816 1.00 51.62 100 ASP A N 1
ATOM 789 C CA . ASP A 1 100 ? 16.357 -20.101 -48.110 1.00 51.62 100 ASP A CA 1
ATOM 790 C C . ASP A 1 100 ? 16.834 -21.564 -48.130 1.00 51.62 100 ASP A C 1
ATOM 792 O O . ASP A 1 100 ? 17.903 -21.851 -47.531 1.00 51.62 100 ASP A O 1
#

Organism: NCBI:txid42249